Protein AF-A0A5S9N5U5-F1 (afdb_monomer_lite)

Sequence (125 aa):
MAEHVGEVGCPECGESCAVKADKRKFIYLDCACGIFKYQSKSGQEKIKARWRKEQPEKAGEFLGGGEVIPEKIAIEEPEPEHVKPEVKAPVIPKKPALEKAPKKASYFERSRQRRELRRVAKGAV

pLDDT: mean 71.88, std 16.84, range [36.94, 91.31]

Radius of gyration: 25.8 Å; chains: 1; bounding box: 43×44×86 Å

Structure (mmCIF, N/CA/C/O backbone):
data_AF-A0A5S9N5U5-F1
#
_entry.id   AF-A0A5S9N5U5-F1
#
loop_
_atom_site.group_PDB
_atom_site.id
_atom_site.type_symbol
_atom_site.label_atom_id
_atom_site.label_alt_id
_atom_site.label_comp_id
_atom_site.label_asym_id
_atom_site.label_entity_id
_atom_site.label_seq_id
_atom_site.pdbx_PDB_ins_code
_atom_site.Cartn_x
_atom_site.Cartn_y
_atom_site.Cartn_z
_atom_site.occupancy
_atom_site.B_iso_or_equiv
_atom_site.auth_seq_id
_atom_site.auth_comp_id
_atom_site.auth_asym_id
_atom_site.auth_atom_id
_atom_site.pdbx_PDB_model_num
ATOM 1 N N . MET A 1 1 ? 0.390 -16.192 0.306 1.00 59.22 1 MET A N 1
ATOM 2 C CA . MET A 1 1 ? -0.661 -16.120 1.340 1.00 59.22 1 MET A CA 1
ATOM 3 C C . MET A 1 1 ? -0.519 -14.768 2.006 1.00 59.22 1 MET A C 1
ATOM 5 O O . MET A 1 1 ? 0.609 -14.409 2.326 1.00 59.22 1 MET A O 1
ATOM 9 N N . ALA A 1 2 ? -1.602 -13.991 2.056 1.00 75.75 2 ALA A N 1
ATOM 10 C CA . ALA A 1 2 ? -1.620 -12.695 2.722 1.00 75.75 2 ALA A CA 1
ATOM 11 C C . ALA A 1 2 ? -1.968 -12.931 4.193 1.00 75.75 2 ALA A C 1
ATOM 13 O O . ALA A 1 2 ? -2.996 -13.542 4.482 1.00 75.75 2 ALA A O 1
ATOM 14 N N . GLU A 1 3 ? -1.084 -12.516 5.088 1.00 80.31 3 GLU A N 1
ATOM 15 C CA . GLU A 1 3 ? -1.219 -12.720 6.527 1.00 80.31 3 GLU A CA 1
ATOM 16 C C . GLU A 1 3 ? -1.976 -11.534 7.121 1.00 80.31 3 GLU A C 1
ATOM 18 O O . GLU A 1 3 ? -1.780 -10.388 6.703 1.00 80.31 3 GLU A O 1
ATOM 23 N N . HIS A 1 4 ? -2.895 -11.812 8.043 1.00 85.06 4 HIS A N 1
ATOM 24 C CA . HIS A 1 4 ? -3.614 -10.768 8.761 1.00 85.06 4 HIS A CA 1
ATOM 25 C C . HIS A 1 4 ? -2.642 -10.065 9.708 1.00 85.06 4 HIS A C 1
ATOM 27 O O . HIS A 1 4 ? -1.961 -10.721 10.490 1.00 85.06 4 HIS A O 1
ATOM 33 N N . VAL A 1 5 ? -2.557 -8.743 9.598 1.00 81.88 5 VAL A N 1
ATOM 34 C CA . VAL A 1 5 ? -1.595 -7.931 10.357 1.00 81.88 5 VAL A CA 1
ATOM 35 C C . VAL A 1 5 ? -2.295 -7.090 11.419 1.00 81.88 5 VAL A C 1
ATOM 37 O O . VAL A 1 5 ? -1.684 -6.743 12.421 1.00 81.88 5 VAL A O 1
ATOM 40 N N . GLY A 1 6 ? -3.568 -6.754 11.208 1.00 84.31 6 GLY A N 1
ATOM 41 C CA . GLY A 1 6 ? -4.360 -5.975 12.152 1.00 84.31 6 GLY A CA 1
ATOM 42 C C . GLY A 1 6 ? -5.607 -5.389 11.511 1.00 84.31 6 GLY A C 1
ATOM 43 O O . GLY A 1 6 ? -6.047 -5.841 10.457 1.00 84.31 6 GLY A O 1
ATOM 44 N N . GLU A 1 7 ? -6.165 -4.359 12.137 1.00 87.75 7 GLU A N 1
ATOM 45 C CA . GLU A 1 7 ? -7.415 -3.723 11.722 1.00 87.75 7 GLU A CA 1
ATOM 46 C C . GLU A 1 7 ? -7.234 -2.205 11.651 1.00 87.75 7 GLU A C 1
ATOM 48 O O . GLU A 1 7 ? -6.520 -1.616 12.462 1.00 87.75 7 GLU A O 1
ATOM 53 N N . VAL A 1 8 ? -7.858 -1.572 10.661 1.00 89.38 8 VAL A N 1
ATOM 54 C CA . VAL A 1 8 ? -7.817 -0.118 10.445 1.00 89.38 8 VAL A CA 1
ATOM 55 C C . VAL A 1 8 ? -9.180 0.344 9.939 1.00 89.38 8 VAL A C 1
ATOM 57 O O . VAL A 1 8 ? -9.868 -0.396 9.233 1.00 89.38 8 VAL A O 1
ATOM 60 N N . GLY A 1 9 ? -9.571 1.569 10.269 1.00 86.50 9 GLY A N 1
ATOM 61 C CA . GLY A 1 9 ? -10.819 2.154 9.802 1.00 86.50 9 GLY A CA 1
ATOM 62 C C . GLY A 1 9 ? -10.852 2.278 8.277 1.00 86.50 9 GLY A C 1
ATOM 63 O O . GLY A 1 9 ? -9.918 2.795 7.643 1.00 86.50 9 GLY A O 1
ATOM 64 N N . CYS A 1 10 ? -11.949 1.837 7.672 1.00 86.75 10 CYS A N 1
ATOM 65 C CA . CYS A 1 10 ? -12.199 1.995 6.251 1.00 86.75 10 CYS A CA 1
ATOM 66 C C . CYS A 1 10 ? -12.202 3.481 5.864 1.00 86.75 10 CYS A C 1
ATOM 68 O O . CYS A 1 10 ? -12.764 4.315 6.578 1.00 86.75 10 CYS A O 1
ATOM 70 N N . PRO A 1 11 ? -11.571 3.870 4.744 1.00 81.88 11 PRO A N 1
ATOM 71 C CA . PRO A 1 11 ? -11.677 5.235 4.232 1.00 81.88 11 PRO A CA 1
ATOM 72 C C . PRO A 1 11 ? -13.072 5.596 3.715 1.00 81.88 11 PRO A C 1
ATOM 74 O O . PRO A 1 11 ? -13.403 6.774 3.746 1.00 81.88 11 PRO A O 1
ATOM 77 N N . GLU A 1 12 ? -13.868 4.618 3.279 1.00 85.94 12 GLU A N 1
ATOM 78 C CA . GLU A 1 12 ? -15.194 4.862 2.697 1.00 85.94 12 GLU A CA 1
ATOM 79 C C . GLU A 1 12 ? -16.302 4.817 3.763 1.00 85.94 12 GLU A C 1
ATOM 81 O O . GLU A 1 12 ? -17.061 5.771 3.888 1.00 85.94 12 GLU A O 1
ATOM 86 N N . CYS A 1 13 ? -16.384 3.741 4.560 1.00 85.56 13 CYS A N 1
ATOM 87 C CA . CYS A 1 13 ? -17.457 3.558 5.554 1.00 85.56 13 CYS A CA 1
ATOM 88 C C . CYS A 1 13 ? -17.059 3.852 7.009 1.00 85.56 13 CYS A C 1
ATOM 90 O O . CYS A 1 13 ? -17.929 3.924 7.867 1.00 85.56 13 CYS A O 1
ATOM 92 N N . GLY A 1 14 ? -15.767 4.006 7.316 1.00 82.25 14 GLY A N 1
ATOM 93 C CA . GLY A 1 14 ? -15.284 4.236 8.685 1.00 82.25 14 GLY A CA 1
ATOM 94 C C . GLY A 1 14 ? -15.256 3.007 9.605 1.00 82.25 14 GLY A C 1
ATOM 95 O O . GLY A 1 14 ? -14.649 3.082 10.668 1.00 82.25 14 GLY A O 1
ATOM 96 N N . GLU A 1 15 ? -15.839 1.876 9.203 1.00 86.31 15 GLU A N 1
ATOM 97 C CA . GLU A 1 15 ? -15.834 0.631 9.987 1.00 86.31 15 GLU A CA 1
ATOM 98 C C . GLU A 1 15 ? -14.436 -0.003 10.062 1.00 86.31 15 GLU A C 1
ATOM 100 O O . GLU A 1 15 ? -13.596 0.204 9.182 1.00 86.31 15 GLU A O 1
ATOM 105 N N . SER A 1 16 ? -14.172 -0.792 11.106 1.00 87.75 16 SER A N 1
ATOM 106 C CA . SER A 1 16 ? -12.908 -1.514 11.271 1.00 87.75 16 SER A CA 1
ATOM 107 C C . SER A 1 16 ? -12.768 -2.608 10.214 1.00 87.75 16 SER A C 1
ATOM 109 O O . SER A 1 16 ? -13.558 -3.549 10.165 1.00 87.75 16 SER A O 1
ATOM 111 N N . CYS A 1 17 ? -11.742 -2.492 9.376 1.00 90.12 17 CYS A N 1
ATOM 112 C CA . CYS A 1 17 ? -11.492 -3.392 8.260 1.00 90.12 17 CYS A CA 1
ATOM 113 C C . CYS A 1 17 ? -10.125 -4.071 8.399 1.00 90.12 17 CYS A C 1
ATOM 115 O O . CYS A 1 17 ? -9.151 -3.488 8.886 1.00 90.12 17 CYS A O 1
ATOM 117 N N . ALA A 1 18 ? -10.056 -5.338 7.993 1.00 88.69 18 ALA A N 1
ATOM 118 C CA . ALA A 1 18 ? -8.900 -6.188 8.224 1.00 88.69 18 ALA A CA 1
ATOM 119 C C . ALA A 1 18 ? -7.764 -5.832 7.258 1.00 88.69 18 ALA A C 1
ATOM 121 O O . ALA A 1 18 ? -7.905 -5.885 6.035 1.00 88.69 18 ALA A O 1
ATOM 122 N N . VAL A 1 19 ? -6.598 -5.520 7.805 1.00 89.25 19 VAL A N 1
ATOM 123 C CA . VAL A 1 19 ? -5.370 -5.284 7.055 1.00 89.25 19 VAL A CA 1
ATOM 124 C C . VAL A 1 19 ? -4.650 -6.611 6.860 1.00 89.25 19 VAL A C 1
ATOM 126 O O . VAL A 1 19 ? -4.249 -7.273 7.818 1.00 89.25 19 VAL A O 1
ATOM 129 N N . LYS A 1 20 ? -4.448 -6.997 5.602 1.00 90.00 20 LYS A N 1
ATOM 130 C CA . LYS A 1 20 ? -3.673 -8.178 5.213 1.00 90.00 20 LYS A CA 1
ATOM 131 C C . LYS A 1 20 ? -2.406 -7.740 4.484 1.00 90.00 20 LYS A C 1
ATOM 133 O O . LYS A 1 20 ? -2.477 -6.947 3.543 1.00 90.00 20 LYS A O 1
ATOM 138 N N . ALA A 1 21 ? -1.246 -8.258 4.876 1.00 88.50 21 ALA A N 1
ATOM 139 C CA . ALA A 1 21 ? 0.009 -8.034 4.164 1.00 88.50 21 ALA A CA 1
ATOM 140 C C . ALA A 1 21 ? 0.433 -9.294 3.416 1.00 88.50 21 ALA A C 1
ATOM 142 O O . ALA A 1 21 ? 0.439 -10.402 3.941 1.00 88.50 21 ALA A O 1
ATOM 143 N N . ASP A 1 22 ? 0.808 -9.118 2.159 1.00 87.31 22 ASP A N 1
ATOM 144 C CA . ASP A 1 22 ? 1.391 -10.171 1.340 1.00 87.31 22 ASP A CA 1
ATOM 145 C C . ASP A 1 22 ? 2.914 -10.177 1.505 1.00 87.31 22 ASP A C 1
ATOM 147 O O . ASP A 1 22 ? 3.549 -9.123 1.617 1.00 87.31 22 ASP A O 1
ATOM 151 N N . LYS A 1 23 ? 3.517 -11.365 1.422 1.00 77.94 23 LYS A N 1
ATOM 152 C CA . LYS A 1 23 ? 4.972 -11.583 1.381 1.00 77.94 23 LYS A CA 1
ATOM 153 C C . LYS A 1 23 ? 5.665 -10.735 0.305 1.00 77.94 23 LYS A C 1
ATOM 155 O O . LYS A 1 23 ? 6.827 -10.366 0.454 1.00 77.94 23 LYS A O 1
ATOM 160 N N . ARG A 1 24 ? 4.945 -10.361 -0.762 1.00 79.50 24 ARG A N 1
ATOM 161 C CA . ARG A 1 24 ? 5.409 -9.439 -1.820 1.00 79.50 24 ARG A CA 1
ATOM 162 C C . ARG A 1 24 ? 5.346 -7.949 -1.441 1.00 79.50 24 ARG A C 1
ATOM 164 O O . ARG A 1 24 ? 5.494 -7.097 -2.314 1.00 79.50 24 ARG A O 1
ATOM 171 N N . LYS A 1 25 ? 5.156 -7.628 -0.156 1.00 79.25 25 LYS A N 1
ATOM 172 C CA . LYS A 1 25 ? 5.058 -6.267 0.401 1.00 79.25 25 LYS A CA 1
ATOM 173 C C . LYS A 1 25 ? 3.861 -5.470 -0.122 1.00 79.25 25 LYS A C 1
ATOM 175 O O . LYS A 1 25 ? 3.932 -4.249 -0.196 1.00 79.25 25 LYS A O 1
ATOM 180 N N . PHE A 1 26 ? 2.768 -6.131 -0.498 1.00 88.00 26 PHE A N 1
ATOM 181 C CA . PHE A 1 26 ? 1.506 -5.451 -0.802 1.00 88.00 26 PHE A CA 1
ATOM 182 C C . PHE A 1 26 ? 0.601 -5.460 0.420 1.00 88.00 26 PHE A C 1
ATOM 184 O O . PHE A 1 26 ? 0.570 -6.450 1.146 1.00 88.00 26 PHE A O 1
ATOM 191 N N . ILE A 1 27 ? -0.133 -4.368 0.627 1.00 89.50 27 ILE A N 1
ATOM 192 C CA . ILE A 1 27 ? -1.109 -4.254 1.711 1.00 89.50 27 ILE A CA 1
ATOM 193 C C . ILE A 1 27 ? -2.502 -4.264 1.102 1.00 89.50 27 ILE A C 1
ATOM 195 O O . ILE A 1 27 ? -2.764 -3.558 0.125 1.00 89.50 27 ILE A O 1
ATOM 199 N N . TYR A 1 28 ? -3.375 -5.063 1.689 1.00 91.31 28 TYR A N 1
ATOM 200 C CA . TYR A 1 28 ? -4.774 -5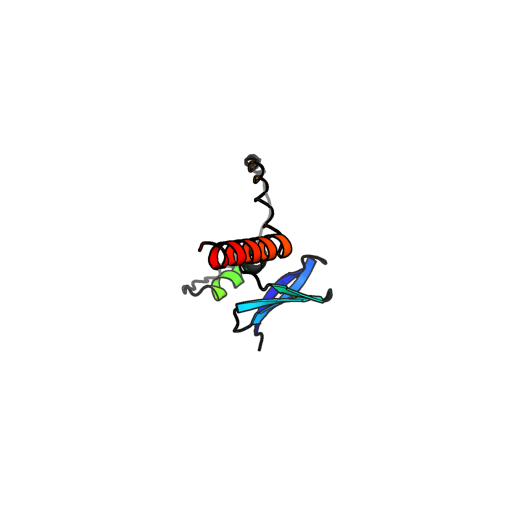.184 1.332 1.00 91.31 28 TYR A CA 1
ATOM 201 C C . TYR A 1 28 ? -5.609 -4.756 2.531 1.00 91.31 28 TYR A C 1
ATOM 203 O O . TYR A 1 28 ? -5.317 -5.157 3.655 1.00 91.31 28 TYR A O 1
ATOM 211 N N . LEU A 1 29 ? -6.626 -3.944 2.281 1.00 91.00 29 LEU A N 1
ATOM 212 C CA . LEU A 1 29 ? -7.691 -3.673 3.231 1.00 91.00 29 LEU A CA 1
ATOM 213 C C . LEU A 1 29 ? -8.899 -4.493 2.798 1.00 91.00 29 LEU A C 1
ATOM 215 O O . LEU A 1 29 ? -9.399 -4.289 1.693 1.00 91.00 29 LEU A O 1
ATOM 219 N N . ASP A 1 30 ? -9.325 -5.421 3.639 1.00 90.81 30 ASP A N 1
ATOM 220 C CA . ASP A 1 30 ? -10.498 -6.253 3.416 1.00 90.81 30 ASP A CA 1
ATOM 221 C C . ASP A 1 30 ? -11.652 -5.714 4.258 1.00 90.81 30 ASP A C 1
ATOM 223 O O . ASP A 1 30 ? -11.552 -5.630 5.484 1.00 90.81 30 ASP A O 1
ATOM 227 N N . CYS A 1 31 ? -12.699 -5.261 3.582 1.00 88.94 31 CYS A N 1
ATOM 228 C CA . CYS A 1 31 ? -13.766 -4.470 4.165 1.00 88.94 31 CYS A CA 1
ATOM 229 C C . CYS A 1 31 ? -15.106 -4.860 3.547 1.00 88.94 31 CYS A C 1
ATOM 231 O O . CYS A 1 31 ? -15.142 -5.311 2.402 1.00 88.94 31 CYS A O 1
ATOM 233 N N . ALA A 1 32 ? -16.217 -4.616 4.246 1.00 88.06 32 ALA A N 1
ATOM 234 C CA . ALA A 1 32 ? -17.553 -4.891 3.706 1.00 88.06 32 ALA A CA 1
ATOM 235 C C . ALA A 1 32 ? -17.822 -4.133 2.389 1.00 88.06 32 ALA A C 1
ATOM 237 O O . ALA A 1 32 ? -18.483 -4.650 1.492 1.00 88.06 32 ALA A O 1
ATOM 238 N N . CYS A 1 33 ? -17.240 -2.938 2.232 1.00 86.25 33 CYS A N 1
ATOM 239 C CA . CYS A 1 33 ? -17.311 -2.147 0.998 1.00 86.25 33 CYS A CA 1
ATOM 240 C C . CYS A 1 33 ? -16.508 -2.740 -0.173 1.00 86.25 33 CYS A C 1
ATOM 242 O O . CYS A 1 33 ? -16.699 -2.325 -1.315 1.00 86.25 33 CYS A O 1
ATOM 244 N N . GLY A 1 34 ? -15.580 -3.660 0.097 1.00 88.44 34 GLY A N 1
ATOM 245 C CA . GLY A 1 34 ? -14.705 -4.272 -0.894 1.00 88.44 34 GLY A CA 1
ATOM 246 C C . GLY A 1 34 ? -13.244 -4.364 -0.453 1.00 88.44 34 GLY A C 1
ATOM 247 O O . GLY A 1 34 ? -12.855 -3.960 0.644 1.00 88.44 34 GLY A O 1
ATOM 248 N N . ILE A 1 35 ? -12.418 -4.897 -1.356 1.00 90.06 35 ILE A N 1
ATOM 249 C CA . ILE A 1 35 ? -10.992 -5.129 -1.117 1.00 90.06 35 ILE A CA 1
ATOM 250 C C . ILE A 1 35 ? -10.169 -4.013 -1.765 1.00 90.06 35 ILE A C 1
ATOM 252 O O . ILE A 1 35 ? -10.082 -3.917 -2.992 1.00 90.06 35 ILE A O 1
ATOM 256 N N . PHE A 1 36 ? -9.488 -3.211 -0.948 1.00 89.19 36 PHE A N 1
ATOM 257 C CA . PHE A 1 36 ? -8.596 -2.155 -1.426 1.00 89.19 36 PHE A CA 1
ATOM 258 C C . PHE A 1 36 ? -7.153 -2.642 -1.437 1.00 89.19 36 PHE A C 1
ATOM 260 O O . PHE A 1 36 ? -6.613 -3.075 -0.421 1.00 89.19 36 PHE A O 1
ATOM 267 N N . LYS A 1 37 ? -6.494 -2.540 -2.592 1.00 90.88 37 LYS A 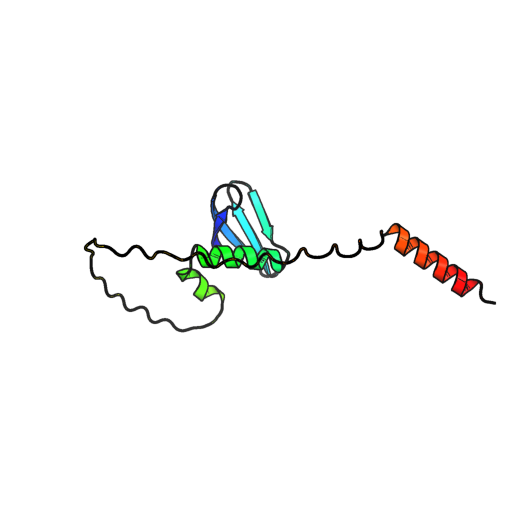N 1
ATOM 268 C CA . LYS A 1 37 ? -5.109 -2.988 -2.774 1.00 90.88 37 LYS A CA 1
ATOM 269 C C . LYS A 1 37 ? -4.149 -1.806 -2.876 1.00 90.88 37 LYS A C 1
ATOM 271 O O . LYS A 1 37 ? -4.167 -1.059 -3.854 1.00 90.88 37 LYS A O 1
ATOM 276 N N . TYR A 1 38 ? -3.217 -1.706 -1.934 1.00 90.00 38 TYR A N 1
ATOM 277 C CA . TYR A 1 38 ? -2.180 -0.674 -1.900 1.00 90.00 38 TYR A CA 1
ATOM 278 C C . TYR A 1 38 ? -0.851 -1.218 -2.436 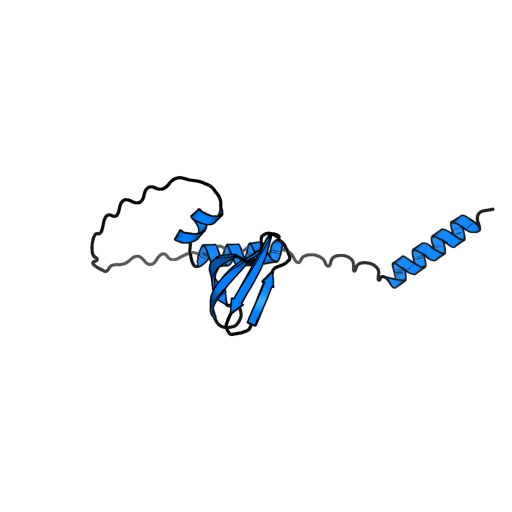1.00 90.00 38 TYR A C 1
ATOM 280 O O . TYR A 1 38 ? -0.047 -1.827 -1.724 1.00 90.00 38 TYR A O 1
ATOM 288 N N . GLN A 1 39 ? -0.615 -0.989 -3.731 1.00 90.38 39 GLN A N 1
ATOM 289 C CA . GLN A 1 39 ? 0.596 -1.455 -4.421 1.00 90.38 39 GLN A CA 1
ATOM 290 C C . GLN A 1 39 ? 1.775 -0.481 -4.322 1.00 90.38 39 GLN A C 1
ATOM 292 O O . GLN A 1 39 ? 2.927 -0.903 -4.334 1.00 90.38 39 GLN A O 1
ATOM 297 N N . SER A 1 40 ? 1.502 0.823 -4.257 1.00 89.94 40 SER A N 1
ATOM 298 C CA . SER A 1 40 ? 2.539 1.855 -4.238 1.00 89.94 40 SER A CA 1
ATOM 299 C C . SER A 1 40 ? 3.085 2.076 -2.828 1.00 89.94 40 SER A C 1
ATOM 301 O O . SER A 1 40 ? 2.338 2.030 -1.851 1.00 89.94 40 SER A O 1
ATOM 303 N N . LYS A 1 41 ? 4.382 2.405 -2.722 1.00 87.06 41 LYS A N 1
ATOM 304 C CA . LYS A 1 41 ? 5.016 2.757 -1.437 1.00 87.06 41 LYS A CA 1
ATOM 305 C C . LYS A 1 41 ? 4.268 3.887 -0.722 1.00 87.06 41 LYS A C 1
ATOM 307 O O . LYS A 1 41 ? 3.956 3.759 0.452 1.00 87.06 41 LYS A O 1
ATOM 312 N N . SER A 1 42 ? 3.884 4.935 -1.452 1.00 88.06 42 SER A N 1
ATOM 313 C CA . SER A 1 42 ? 3.152 6.074 -0.888 1.00 88.06 42 SER A CA 1
ATOM 314 C C . SER A 1 42 ? 1.752 5.708 -0.385 1.00 88.06 42 SER A C 1
ATOM 316 O O . SER A 1 42 ? 1.305 6.245 0.626 1.00 88.06 42 SER A O 1
ATOM 318 N N . GLY A 1 43 ? 1.046 4.791 -1.057 1.00 86.56 43 GLY A N 1
ATOM 319 C CA . GLY A 1 43 ? -0.243 4.280 -0.582 1.00 86.56 43 GLY A CA 1
ATOM 320 C C . GLY A 1 43 ? -0.091 3.458 0.698 1.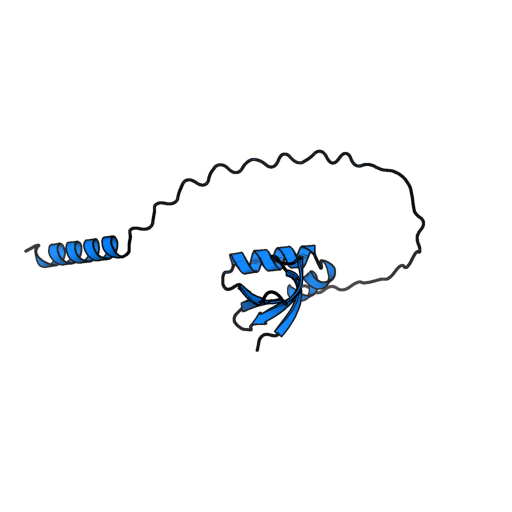00 86.56 43 GLY A C 1
ATOM 321 O O . GLY A 1 43 ? -0.868 3.614 1.636 1.00 86.56 43 GLY A O 1
ATOM 322 N N . GLN A 1 44 ? 0.961 2.643 0.764 1.00 86.94 44 GLN A N 1
ATOM 323 C CA . GLN A 1 44 ? 1.279 1.834 1.939 1.00 86.94 44 GLN A CA 1
ATOM 324 C C . GLN A 1 44 ? 1.713 2.679 3.140 1.00 86.94 44 GLN A C 1
ATOM 326 O O . GLN A 1 44 ? 1.358 2.367 4.271 1.00 86.94 44 GLN A O 1
ATOM 331 N N . GLU A 1 45 ? 2.458 3.760 2.932 1.00 87.75 45 GLU A N 1
ATOM 332 C CA . GLU A 1 45 ? 2.822 4.664 4.027 1.00 87.75 45 GLU A CA 1
ATOM 333 C C . GLU A 1 45 ? 1.599 5.375 4.604 1.00 87.75 45 GLU A C 1
ATOM 335 O O . GLU A 1 45 ? 1.496 5.511 5.820 1.00 87.75 45 GLU A O 1
ATOM 340 N N . LYS A 1 46 ? 0.629 5.755 3.763 1.00 87.00 46 LYS A N 1
ATOM 341 C CA . LYS A 1 46 ? -0.625 6.365 4.225 1.00 87.00 46 LYS A CA 1
ATOM 342 C C . LYS A 1 46 ? -1.456 5.411 5.081 1.00 87.00 46 LYS A C 1
ATOM 344 O O . LYS A 1 46 ? -1.900 5.815 6.152 1.00 87.00 46 LYS A O 1
ATOM 349 N N . ILE A 1 47 ? -1.642 4.161 4.639 1.00 87.31 47 ILE A N 1
ATOM 350 C CA . ILE A 1 47 ? -2.423 3.179 5.410 1.00 87.31 47 ILE A CA 1
ATOM 351 C C . ILE A 1 47 ? -1.714 2.839 6.728 1.00 87.31 47 ILE A C 1
ATOM 353 O O . ILE A 1 47 ? -2.352 2.817 7.774 1.00 87.31 47 ILE A O 1
ATOM 357 N N . LYS A 1 48 ? -0.380 2.701 6.713 1.00 84.19 48 LYS A N 1
ATOM 358 C CA . LYS A 1 48 ? 0.419 2.498 7.931 1.00 84.19 48 LYS A CA 1
ATOM 359 C C . LYS A 1 48 ? 0.337 3.691 8.878 1.00 84.19 48 LYS A C 1
ATOM 361 O O . LYS A 1 48 ? 0.203 3.497 10.077 1.00 84.19 48 LYS A O 1
ATOM 366 N N . ALA A 1 49 ? 0.405 4.918 8.367 1.00 86.38 49 ALA A N 1
ATOM 367 C CA . ALA 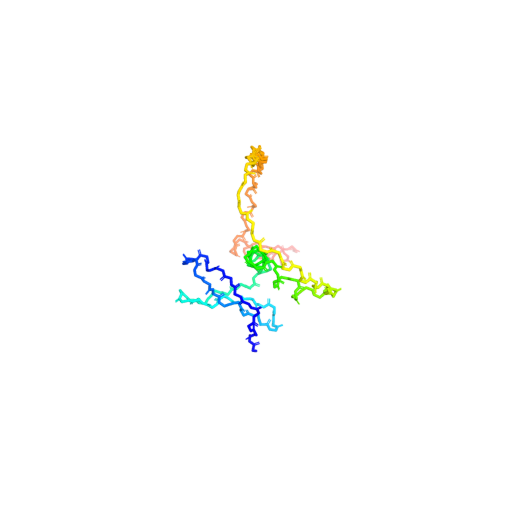A 1 49 ? 0.283 6.120 9.186 1.00 86.38 49 ALA A CA 1
ATOM 368 C C . ALA A 1 49 ? -1.106 6.243 9.826 1.00 86.38 49 ALA A C 1
ATOM 370 O O . ALA A 1 49 ? -1.199 6.665 10.974 1.00 86.38 49 ALA A O 1
ATOM 371 N N . ARG A 1 50 ? -2.173 5.864 9.110 1.00 83.81 50 ARG A N 1
ATOM 372 C CA . ARG A 1 50 ? -3.526 5.804 9.679 1.00 83.81 50 ARG A CA 1
ATOM 373 C C . ARG A 1 50 ? -3.621 4.733 10.758 1.00 83.81 50 ARG A C 1
ATOM 375 O O . ARG A 1 50 ? -4.043 5.034 11.865 1.00 83.81 50 ARG A O 1
ATOM 382 N N . TRP A 1 51 ? -3.133 3.535 10.464 1.00 82.94 51 TRP A N 1
ATOM 383 C CA . TRP A 1 51 ? -3.147 2.433 11.415 1.00 82.94 51 TRP A CA 1
ATOM 384 C C . TRP A 1 51 ? -2.375 2.760 12.701 1.00 82.94 51 TRP A C 1
ATOM 386 O O . TRP A 1 51 ? -2.885 2.530 13.789 1.00 82.94 51 TRP A O 1
ATOM 396 N N . ARG A 1 52 ? -1.217 3.426 12.607 1.00 82.81 52 ARG A N 1
ATOM 397 C CA . ARG A 1 52 ? -0.471 3.918 13.783 1.00 82.81 52 ARG A CA 1
ATOM 398 C C . ARG A 1 52 ? -1.246 4.907 14.652 1.00 82.81 52 ARG A C 1
ATOM 400 O O . ARG A 1 52 ? -0.976 4.985 15.842 1.00 82.81 52 ARG A O 1
ATOM 407 N N . LYS A 1 53 ? -2.150 5.694 14.063 1.00 80.31 53 LYS A N 1
ATOM 408 C CA . LYS A 1 53 ? -2.996 6.631 14.815 1.00 80.31 53 LYS A CA 1
ATOM 409 C C . LYS A 1 53 ? -4.145 5.916 15.517 1.00 80.31 53 LYS A C 1
ATOM 411 O O . LYS A 1 53 ? -4.504 6.311 16.615 1.00 80.31 53 LYS A O 1
ATOM 416 N N . GLU A 1 54 ? -4.719 4.906 14.872 1.00 76.12 54 GLU A N 1
ATOM 417 C CA . GLU A 1 54 ? -5.877 4.170 15.392 1.00 76.12 54 GLU A CA 1
ATOM 418 C C . GLU A 1 54 ? -5.469 3.077 16.391 1.00 76.12 54 GLU A C 1
ATOM 420 O O . GLU A 1 54 ? -6.232 2.761 17.296 1.00 76.12 54 GLU A O 1
ATOM 425 N N . GLN A 1 55 ? -4.264 2.516 16.261 1.00 68.31 55 GLN A N 1
ATOM 426 C CA . GLN A 1 55 ? -3.737 1.476 17.147 1.00 68.31 55 GLN A CA 1
ATOM 427 C C . GLN A 1 55 ? -2.255 1.737 17.473 1.00 68.31 55 GLN A C 1
ATOM 429 O O . GLN A 1 55 ? -1.373 1.048 16.946 1.00 68.31 55 GLN A O 1
ATOM 434 N N . PRO A 1 56 ? -1.947 2.728 18.333 1.00 61.84 56 PRO A N 1
ATOM 435 C CA . PRO A 1 56 ? -0.568 3.029 18.720 1.00 61.84 56 PRO A CA 1
ATOM 436 C C . PRO A 1 56 ? 0.108 1.855 19.446 1.00 61.84 56 PRO A C 1
ATOM 438 O O . PRO A 1 56 ? 1.306 1.649 19.276 1.00 61.84 56 PRO A O 1
ATOM 441 N N . GLU A 1 57 ? -0.656 1.035 20.176 1.00 59.75 57 GLU A N 1
ATOM 442 C CA . GLU A 1 57 ? -0.126 -0.099 20.948 1.00 59.75 57 GLU A CA 1
ATOM 443 C C . GLU A 1 57 ? 0.315 -1.279 20.065 1.00 59.75 57 GLU A C 1
ATOM 445 O O . GLU A 1 57 ? 1.348 -1.890 20.317 1.00 59.75 57 GLU A O 1
ATOM 450 N N . LYS A 1 58 ? -0.395 -1.558 18.961 1.00 58.19 58 LYS A N 1
ATOM 451 C CA . LYS A 1 58 ? -0.033 -2.628 18.004 1.00 58.19 58 LYS A CA 1
ATOM 452 C C . LYS A 1 58 ? 0.980 -2.181 16.944 1.00 58.19 58 LYS A C 1
ATOM 454 O O . LYS A 1 58 ? 1.513 -2.997 16.193 1.00 58.19 58 LYS A O 1
ATOM 459 N N . ALA A 1 59 ? 1.273 -0.883 16.870 1.00 51.66 59 ALA A N 1
ATOM 460 C CA . ALA A 1 59 ? 2.207 -0.322 15.899 1.00 51.66 59 ALA A CA 1
ATOM 461 C C . ALA A 1 59 ? 3.682 -0.658 16.183 1.00 51.66 59 ALA A C 1
ATOM 463 O O . ALA A 1 59 ? 4.485 -0.667 15.244 1.00 51.66 59 ALA A O 1
ATOM 464 N N . GLY A 1 60 ? 4.038 -0.912 17.448 1.00 51.09 60 GLY A N 1
ATOM 465 C CA . GLY A 1 60 ? 5.402 -1.268 17.855 1.00 51.09 60 GLY A CA 1
ATOM 466 C C . GLY A 1 60 ? 5.831 -2.655 17.370 1.00 51.09 60 GLY A C 1
ATOM 467 O O . GLY A 1 60 ? 6.971 -2.843 16.946 1.00 51.09 60 GLY A O 1
ATOM 468 N N . GLU A 1 61 ? 4.895 -3.604 17.319 1.00 54.16 61 GLU A N 1
ATOM 469 C CA . GLU A 1 61 ? 5.184 -5.016 17.037 1.00 54.16 61 GLU A CA 1
ATOM 470 C C . GLU A 1 61 ? 5.575 -5.275 15.568 1.00 54.16 61 GLU A C 1
ATOM 472 O O . GLU A 1 61 ? 6.296 -6.218 15.254 1.00 54.16 61 GLU A O 1
ATOM 477 N N . PHE A 1 62 ? 5.187 -4.384 14.648 1.00 58.19 62 PHE A N 1
ATOM 478 C CA . PHE A 1 62 ? 5.465 -4.537 13.215 1.00 58.19 62 PHE A CA 1
ATOM 479 C C . PHE A 1 62 ? 6.822 -3.955 12.756 1.00 58.19 62 PHE A C 1
ATOM 481 O O . PHE A 1 62 ? 7.211 -4.162 11.604 1.00 58.19 62 PHE A O 1
ATOM 488 N N . LEU A 1 63 ? 7.554 -3.206 13.596 1.00 53.84 63 LEU A N 1
ATOM 489 C CA . LEU A 1 63 ? 8.783 -2.505 13.175 1.00 53.84 63 LEU A CA 1
ATOM 490 C C . LEU A 1 63 ? 10.113 -3.112 13.645 1.00 53.84 63 LEU A C 1
ATOM 492 O O . LEU A 1 63 ? 11.149 -2.642 13.182 1.00 53.84 63 LEU A O 1
ATOM 496 N N . GLY A 1 64 ? 10.118 -4.160 14.472 1.00 49.72 64 GLY A N 1
ATOM 497 C CA . GLY A 1 64 ? 11.368 -4.816 14.869 1.00 49.72 64 GLY A CA 1
ATOM 498 C C . GLY A 1 64 ? 12.276 -3.918 15.713 1.00 49.72 64 GLY A C 1
ATOM 499 O O . GLY A 1 64 ? 13.395 -3.604 15.319 1.00 49.72 64 GLY A O 1
ATOM 500 N N . GLY A 1 65 ? 11.788 -3.528 16.886 1.00 39.91 65 GLY A N 1
ATOM 501 C CA . GLY A 1 65 ? 12.598 -2.981 17.969 1.00 39.91 65 GLY A CA 1
ATOM 502 C C . GLY A 1 65 ? 12.033 -3.509 19.276 1.00 39.91 65 GLY A C 1
ATOM 503 O O . GLY A 1 65 ? 10.999 -3.030 19.729 1.00 39.91 65 GLY A O 1
ATOM 504 N N . GLY A 1 66 ? 12.654 -4.552 19.824 1.00 46.78 66 GLY A N 1
ATOM 505 C CA . GLY A 1 66 ? 12.349 -4.992 21.176 1.00 46.78 66 GLY A CA 1
ATOM 506 C C . GLY A 1 66 ? 12.719 -3.892 22.164 1.00 46.78 66 GLY A C 1
ATOM 507 O O . GLY A 1 66 ? 13.826 -3.378 22.112 1.00 46.78 66 GLY A O 1
ATOM 508 N N . GLU A 1 67 ? 11.777 -3.512 23.016 1.00 36.94 67 GLU A N 1
ATOM 509 C CA . GLU A 1 67 ? 11.879 -3.738 24.456 1.00 36.94 67 GLU A CA 1
ATOM 510 C C . GLU A 1 67 ? 10.504 -3.497 25.079 1.00 36.94 67 GLU A C 1
ATOM 512 O O . GLU A 1 67 ? 9.849 -2.475 24.887 1.00 36.94 67 GLU A O 1
ATOM 517 N N . VAL A 1 68 ? 10.052 -4.537 25.762 1.00 47.94 68 VAL A N 1
ATOM 518 C CA . VAL A 1 68 ? 8.804 -4.651 26.498 1.00 47.94 68 VAL A CA 1
ATOM 519 C C . VAL A 1 68 ? 9.142 -4.295 27.939 1.00 47.94 68 VAL A C 1
ATOM 521 O O . VAL A 1 68 ? 9.929 -5.012 28.546 1.00 47.94 68 VAL A O 1
ATOM 524 N N . ILE A 1 69 ? 8.530 -3.253 28.503 1.00 47.25 69 ILE A N 1
ATOM 525 C CA . ILE A 1 69 ? 8.267 -3.212 29.949 1.00 47.25 69 ILE A CA 1
ATOM 526 C C . ILE A 1 69 ? 6.842 -2.679 30.165 1.00 47.25 69 ILE A C 1
ATOM 528 O O . ILE A 1 69 ? 6.620 -1.471 30.116 1.00 47.25 69 ILE A O 1
ATOM 532 N N . PRO A 1 70 ? 5.857 -3.567 30.381 1.00 62.12 70 PRO A N 1
ATOM 533 C CA . PRO A 1 70 ? 4.550 -3.240 30.893 1.00 62.12 70 PRO A CA 1
ATOM 534 C C . PRO A 1 70 ? 4.555 -3.570 32.388 1.00 62.12 70 PRO A C 1
ATOM 536 O O . PRO A 1 70 ? 4.502 -4.739 32.763 1.00 62.12 70 PRO A O 1
ATOM 539 N N . GLU A 1 71 ? 4.568 -2.561 33.252 1.00 46.38 71 GLU A N 1
ATOM 540 C CA . GLU A 1 71 ? 4.030 -2.740 34.600 1.00 46.38 71 GLU A CA 1
ATOM 541 C C . GLU A 1 71 ? 2.720 -1.971 34.711 1.00 46.38 71 GLU A C 1
ATOM 543 O O . GLU A 1 71 ? 2.657 -0.745 34.658 1.00 46.38 71 GLU A O 1
ATOM 548 N N . LYS A 1 72 ? 1.648 -2.758 34.820 1.00 53.00 72 LYS A N 1
ATOM 549 C CA . LYS A 1 72 ? 0.328 -2.330 35.257 1.00 53.00 72 LYS A CA 1
ATOM 550 C C . LYS A 1 72 ? 0.463 -1.661 36.623 1.00 53.00 72 LYS A C 1
ATOM 552 O O . LYS A 1 72 ? 0.760 -2.338 37.601 1.00 53.00 72 LYS A O 1
ATOM 557 N N . ILE A 1 73 ? 0.114 -0.387 36.712 1.00 41.38 73 ILE A N 1
ATOM 558 C CA . ILE A 1 73 ? -0.429 0.170 37.948 1.00 41.38 73 ILE A CA 1
ATOM 559 C C . ILE A 1 73 ? -1.864 0.571 37.621 1.00 41.38 73 ILE A C 1
ATOM 561 O O . ILE A 1 73 ? -2.124 1.577 36.969 1.00 41.38 73 ILE A O 1
ATOM 565 N N . ALA A 1 74 ? -2.783 -0.316 38.001 1.00 50.06 74 ALA A N 1
ATOM 566 C CA . ALA A 1 74 ? -4.201 -0.026 38.078 1.00 50.06 74 ALA A CA 1
ATOM 567 C C . ALA A 1 74 ? -4.410 0.963 39.227 1.00 50.06 74 ALA A C 1
ATOM 569 O O . ALA A 1 74 ? -4.149 0.619 40.378 1.00 50.06 74 ALA A O 1
ATOM 570 N N . ILE A 1 75 ? -4.858 2.176 38.919 1.00 48.94 75 ILE A N 1
ATOM 571 C CA . ILE A 1 75 ? -5.502 3.052 39.896 1.00 48.94 75 ILE A CA 1
ATOM 572 C C . ILE A 1 75 ? -6.772 3.562 39.215 1.00 48.94 75 ILE A C 1
ATOM 574 O O . ILE A 1 75 ? -6.710 4.163 38.143 1.00 48.94 75 ILE A O 1
ATOM 578 N N . GLU A 1 76 ? -7.904 3.195 39.813 1.00 51.56 76 GLU A N 1
ATOM 579 C CA . GLU A 1 76 ? -9.258 3.652 39.502 1.00 51.56 76 GLU A CA 1
ATOM 580 C C . GLU A 1 76 ? -9.362 5.187 39.480 1.00 51.56 76 GLU A C 1
ATOM 582 O O . GLU A 1 76 ? -8.630 5.889 40.178 1.00 51.56 76 GLU A O 1
ATOM 587 N N . GLU A 1 77 ? -10.301 5.683 38.669 1.00 53.44 77 GLU A N 1
ATOM 588 C CA . GLU A 1 77 ? -10.725 7.086 38.553 1.00 53.44 77 GLU A CA 1
ATOM 589 C C . GLU A 1 77 ? -11.000 7.750 39.917 1.00 53.44 77 GLU A C 1
ATOM 591 O O . GLU A 1 77 ? -11.457 7.104 40.863 1.00 53.44 77 GLU A O 1
ATOM 596 N N . PRO A 1 78 ? -10.794 9.073 40.010 1.00 45.75 78 PRO A N 1
ATOM 597 C CA . PRO A 1 78 ? -11.966 9.927 39.808 1.00 45.75 78 PRO A CA 1
ATOM 598 C C . PRO A 1 78 ? -11.714 11.108 38.848 1.00 45.75 78 PRO A C 1
ATOM 600 O O . PRO A 1 78 ? -10.717 11.823 38.943 1.00 45.75 78 P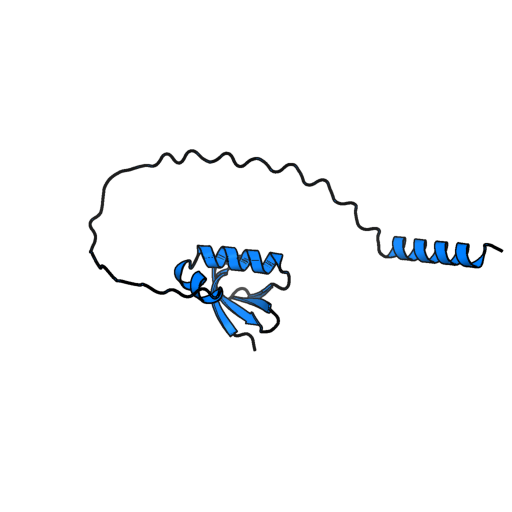RO A O 1
ATOM 603 N N . GLU A 1 79 ? -12.670 11.339 37.941 1.00 47.03 79 GLU A N 1
ATOM 604 C CA . GLU A 1 79 ? -12.999 12.668 37.396 1.00 47.03 79 GLU A CA 1
ATOM 605 C C . GLU A 1 79 ? -13.214 13.696 38.536 1.00 47.03 79 GLU A C 1
ATOM 607 O O . GLU A 1 79 ? -13.457 13.298 39.677 1.00 47.03 79 GLU A O 1
ATOM 612 N N . PRO A 1 80 ? -13.356 15.009 38.274 1.00 62.22 80 PRO A N 1
ATOM 613 C CA . PRO A 1 80 ? -12.862 15.857 37.183 1.00 62.22 80 PRO A CA 1
ATOM 614 C C . PRO A 1 80 ? -12.189 17.135 37.748 1.00 62.22 80 PRO A C 1
ATOM 616 O O . PRO A 1 80 ? -12.474 17.525 38.868 1.00 62.22 80 PRO A O 1
ATOM 619 N N . GLU A 1 81 ? -11.360 17.850 36.977 1.00 44.00 81 GLU A N 1
ATOM 620 C CA . GLU A 1 81 ? -11.377 19.329 36.924 1.00 44.00 81 GLU A CA 1
ATOM 621 C C . GLU A 1 81 ? -10.283 19.898 36.003 1.00 44.00 81 GLU A C 1
ATOM 623 O O . GLU A 1 81 ? -9.083 19.777 36.219 1.00 44.00 81 GLU A O 1
ATOM 628 N N . HIS A 1 82 ? -10.759 20.608 34.981 1.00 53.38 82 HIS A N 1
ATOM 629 C CA . HIS A 1 82 ? -10.282 21.944 34.640 1.00 53.38 82 HIS A CA 1
ATOM 630 C C . HIS A 1 82 ? -8.806 22.132 34.256 1.00 53.38 82 HIS A C 1
ATOM 632 O O . HIS A 1 82 ? -8.041 22.719 35.006 1.00 53.38 82 HIS A O 1
ATOM 638 N N . VAL A 1 83 ? -8.475 21.897 32.984 1.00 45.25 83 VAL A N 1
ATOM 639 C CA . VAL A 1 83 ? -7.705 22.897 32.222 1.00 45.25 83 VAL A CA 1
ATOM 640 C C . VAL A 1 83 ? -8.175 22.849 30.770 1.00 45.25 83 VAL A C 1
ATOM 642 O O . VAL A 1 83 ? -7.982 21.853 30.084 1.00 45.25 83 VAL A O 1
ATOM 645 N N . LYS A 1 84 ? -8.786 23.929 30.274 1.00 52.00 84 LYS A N 1
ATOM 646 C CA . LYS A 1 84 ? -8.793 24.216 28.834 1.00 52.00 84 LYS A CA 1
ATOM 647 C C . LYS A 1 84 ? -7.350 24.541 28.437 1.00 52.00 84 LYS A C 1
ATOM 649 O O . LYS A 1 84 ? -6.886 25.611 28.831 1.00 52.00 84 LYS A O 1
ATOM 654 N N . PRO A 1 85 ? -6.631 23.744 27.632 1.00 45.38 85 PRO A N 1
ATOM 655 C CA . PRO A 1 85 ? -5.580 24.340 26.840 1.00 45.38 85 PRO A CA 1
ATOM 656 C C . PRO A 1 85 ? -6.271 25.078 25.690 1.00 45.38 85 PRO A C 1
ATOM 658 O O . PRO A 1 85 ? -6.858 24.465 24.798 1.00 45.38 85 PRO A O 1
ATOM 661 N N . GLU A 1 86 ? -6.213 26.410 25.700 1.00 51.34 86 GLU A N 1
ATOM 662 C CA . GLU A 1 86 ? -6.262 27.174 24.456 1.00 51.34 86 GLU A CA 1
ATOM 663 C C . GLU A 1 86 ? -5.107 26.681 23.577 1.00 51.34 86 GLU A C 1
ATOM 665 O O . GLU A 1 86 ? -3.970 27.151 23.657 1.00 51.34 86 GLU A O 1
ATOM 670 N N . VAL A 1 87 ? -5.383 25.675 22.750 1.00 45.91 87 VAL A N 1
ATOM 671 C CA . VAL A 1 87 ? -4.453 25.233 21.723 1.00 45.91 87 VAL A CA 1
ATOM 672 C C . VAL A 1 87 ? -4.466 26.321 20.661 1.00 45.91 87 VAL A C 1
ATOM 674 O O . VAL A 1 87 ? -5.309 26.334 19.764 1.00 45.91 87 VAL A O 1
ATOM 677 N N . LYS A 1 88 ? -3.527 27.266 20.779 1.00 49.28 88 LYS A N 1
ATOM 678 C CA . LYS A 1 88 ? -3.113 28.119 19.664 1.00 49.28 88 LYS A CA 1
ATOM 679 C C . LYS A 1 88 ? -2.881 27.206 18.467 1.00 49.28 88 LYS A C 1
ATOM 681 O O . LYS A 1 88 ? -1.946 26.407 18.461 1.00 49.28 88 LYS A O 1
ATOM 686 N N . ALA A 1 89 ? -3.763 27.311 17.479 1.00 51.94 89 ALA A N 1
ATOM 687 C CA . ALA A 1 89 ? -3.633 26.600 16.225 1.00 51.94 89 ALA A CA 1
ATOM 688 C C . ALA A 1 89 ? -2.237 26.893 15.644 1.00 51.94 89 ALA A C 1
ATOM 690 O O . ALA A 1 89 ? -1.924 28.064 15.403 1.00 51.94 89 ALA A O 1
ATOM 691 N N . PRO A 1 90 ? -1.377 25.885 15.419 1.00 50.78 90 PRO A N 1
ATOM 692 C CA . PRO A 1 90 ? -0.179 26.109 14.636 1.00 50.78 90 PRO A CA 1
ATOM 693 C C . PRO A 1 90 ? -0.639 26.483 13.228 1.00 50.78 90 PRO A C 1
ATOM 695 O O . PRO A 1 90 ? -1.296 25.701 12.539 1.00 50.78 90 PRO A O 1
ATOM 698 N N . VAL A 1 91 ? -0.330 27.716 12.830 1.00 55.47 91 VAL A N 1
ATOM 699 C CA . VAL A 1 91 ? -0.514 28.226 11.474 1.00 55.47 91 VAL A CA 1
ATOM 700 C C . VAL A 1 91 ? 0.203 27.262 10.538 1.00 55.47 91 VAL A C 1
ATOM 702 O O . VAL A 1 91 ? 1.428 27.252 10.463 1.00 55.47 91 VAL A O 1
ATOM 705 N N . ILE A 1 92 ? -0.563 26.410 9.861 1.00 62.31 92 ILE A N 1
ATOM 706 C CA . ILE A 1 92 ? -0.053 25.524 8.821 1.00 62.31 92 ILE A CA 1
ATOM 707 C C . ILE A 1 92 ? 0.461 26.446 7.710 1.00 62.31 92 ILE A C 1
ATOM 709 O O . ILE A 1 92 ? -0.353 27.142 7.092 1.00 62.31 92 ILE A O 1
ATOM 713 N N . PRO A 1 93 ? 1.776 26.493 7.425 1.00 57.66 93 PRO A N 1
ATOM 714 C CA . PRO A 1 93 ? 2.256 27.236 6.276 1.00 57.66 93 PRO A CA 1
ATOM 715 C C . PRO A 1 93 ? 1.631 26.610 5.028 1.00 57.66 93 PRO A C 1
ATOM 717 O O . PRO A 1 93 ? 1.817 25.422 4.742 1.00 57.66 93 PRO A O 1
ATOM 720 N N . LYS A 1 94 ? 0.839 27.409 4.302 1.00 56.53 94 LYS A N 1
ATOM 721 C CA . LYS A 1 94 ? 0.332 27.060 2.974 1.00 56.53 94 LYS A CA 1
ATOM 722 C C . LYS A 1 94 ? 1.531 26.645 2.126 1.00 56.53 94 LYS A C 1
ATOM 724 O O . LYS A 1 94 ? 2.366 27.479 1.786 1.00 56.53 94 LYS A O 1
ATOM 729 N N . LYS A 1 95 ? 1.624 25.352 1.803 1.00 60.22 95 LYS A N 1
ATOM 730 C CA . LYS A 1 95 ? 2.577 24.857 0.807 1.00 60.22 95 LYS A CA 1
ATOM 731 C C . LYS A 1 95 ? 2.401 25.685 -0.471 1.00 60.22 95 LYS A C 1
ATOM 733 O O . LYS A 1 95 ? 1.260 25.806 -0.928 1.00 60.22 95 LYS A O 1
ATOM 738 N N . PRO A 1 96 ? 3.477 26.239 -1.051 1.00 52.16 96 PRO A N 1
ATOM 739 C CA . PRO A 1 96 ? 3.389 26.867 -2.357 1.00 52.16 96 PRO A CA 1
ATOM 740 C C . PRO A 1 96 ? 2.914 25.829 -3.375 1.00 52.16 96 PRO A C 1
ATOM 742 O O . PRO A 1 96 ? 3.262 24.646 -3.297 1.00 52.16 96 PRO A O 1
ATOM 745 N N . ALA A 1 97 ? 2.048 26.285 -4.279 1.00 56.78 97 ALA A N 1
ATOM 746 C CA . ALA A 1 97 ? 1.482 25.488 -5.349 1.00 56.78 97 ALA A CA 1
ATOM 747 C C . ALA A 1 97 ? 2.612 24.776 -6.094 1.00 56.78 97 ALA A C 1
ATOM 749 O O . ALA A 1 97 ? 3.491 25.417 -6.661 1.00 56.78 97 ALA A O 1
ATOM 750 N N . LEU A 1 98 ? 2.586 23.444 -6.049 1.00 55.03 98 LEU A N 1
ATOM 751 C CA . LEU A 1 98 ? 3.481 22.601 -6.817 1.00 55.03 98 LEU A CA 1
ATOM 752 C C . LEU A 1 98 ? 3.270 22.965 -8.291 1.00 55.03 98 LEU A C 1
ATOM 754 O O . LEU A 1 98 ? 2.215 22.671 -8.863 1.00 55.03 98 LEU A O 1
ATOM 758 N N . GLU A 1 99 ? 4.235 23.673 -8.869 1.00 60.62 99 GLU A N 1
ATOM 759 C CA . GLU A 1 99 ? 4.218 24.036 -10.275 1.00 60.62 99 GLU A CA 1
ATOM 760 C C . GLU A 1 99 ? 4.007 22.771 -11.103 1.00 60.62 99 GLU A C 1
ATOM 762 O O . GLU A 1 99 ? 4.607 21.717 -10.866 1.00 60.62 99 GLU A O 1
ATOM 767 N N . LYS A 1 100 ? 3.048 22.864 -12.025 1.00 58.94 100 LYS A N 1
ATOM 768 C CA . LYS A 1 100 ? 2.589 21.764 -12.867 1.00 58.94 100 LYS A CA 1
ATOM 769 C C . LYS A 1 100 ? 3.801 21.126 -13.539 1.00 58.94 100 LYS A C 1
ATOM 771 O O . LYS A 1 100 ? 4.393 21.716 -14.438 1.00 58.94 100 LYS A O 1
ATOM 776 N N . ALA A 1 101 ? 4.138 19.909 -13.115 1.00 60.50 101 ALA A N 1
ATOM 777 C CA . ALA A 1 101 ? 5.162 19.108 -13.765 1.00 60.50 101 ALA A CA 1
ATOM 778 C C . ALA A 1 101 ? 4.895 19.069 -15.284 1.00 60.50 101 ALA A C 1
ATOM 780 O O . ALA A 1 101 ? 3.732 18.916 -15.686 1.00 60.50 101 ALA A O 1
ATOM 781 N N . PRO A 1 102 ? 5.931 19.197 -16.135 1.00 61.69 102 PRO A N 1
ATOM 782 C CA . PRO A 1 102 ? 5.749 19.182 -17.577 1.00 61.69 102 PRO A CA 1
ATOM 783 C C . PRO A 1 102 ? 5.054 17.879 -17.963 1.00 61.69 102 PRO A C 1
ATOM 785 O O . PRO A 1 102 ? 5.502 16.783 -17.601 1.00 61.69 102 PRO A O 1
ATOM 788 N N . LYS A 1 103 ? 3.912 18.002 -18.652 1.00 67.00 103 LYS A N 1
ATOM 789 C CA . LYS A 1 103 ? 3.157 16.857 -19.163 1.00 67.00 103 LYS A CA 1
ATOM 790 C C . LYS A 1 103 ? 4.145 15.992 -19.935 1.00 67.00 103 LYS A C 1
ATOM 792 O O . LYS A 1 103 ? 4.741 16.445 -20.908 1.00 67.00 103 LYS A O 1
ATOM 797 N N . LYS A 1 104 ? 4.368 14.767 -19.453 1.00 67.75 104 LYS A N 1
ATOM 798 C CA . LYS A 1 104 ? 5.223 13.790 -20.129 1.00 67.75 104 LYS A CA 1
ATOM 799 C C . LYS A 1 104 ? 4.757 13.731 -21.584 1.00 67.75 104 LYS A C 1
ATOM 801 O O . LYS A 1 104 ? 3.593 13.407 -21.802 1.00 67.75 104 LYS A O 1
ATOM 806 N N . ALA A 1 105 ? 5.654 14.051 -22.525 1.00 68.38 105 ALA A N 1
ATOM 807 C CA . ALA A 1 105 ? 5.385 13.949 -23.958 1.00 68.38 105 ALA A CA 1
ATOM 808 C C . ALA A 1 105 ? 4.652 12.638 -24.231 1.00 68.38 105 ALA A C 1
ATOM 810 O O . ALA A 1 105 ? 5.080 11.576 -23.737 1.00 68.38 105 ALA A O 1
ATOM 811 N N . SER A 1 106 ? 3.529 12.747 -24.936 1.00 82.50 106 SER A N 1
ATOM 812 C CA . SER A 1 106 ? 2.644 11.624 -25.209 1.00 82.50 106 SER A CA 1
ATOM 813 C C . SER A 1 106 ? 3.441 10.497 -25.868 1.00 82.50 106 SER A C 1
ATOM 815 O O . SER A 1 106 ? 4.458 10.723 -26.532 1.00 82.50 106 SER A O 1
ATOM 817 N N . TYR A 1 107 ? 2.997 9.253 -25.685 1.00 79.75 107 TYR A N 1
ATOM 818 C CA . TYR A 1 107 ? 3.633 8.095 -26.324 1.00 79.75 107 TYR A CA 1
ATOM 819 C C . TYR A 1 107 ? 3.842 8.318 -27.837 1.00 79.75 107 TYR A C 1
ATOM 821 O O . TYR A 1 107 ? 4.870 7.933 -28.396 1.00 79.75 107 TYR A O 1
ATOM 829 N N . PHE A 1 108 ? 2.902 9.023 -28.471 1.00 78.31 108 PHE A N 1
ATOM 830 C CA . PHE A 1 108 ? 2.937 9.359 -29.887 1.00 78.31 108 PHE A CA 1
ATOM 831 C C . PHE A 1 108 ? 4.065 10.338 -30.251 1.00 78.31 108 PHE A C 1
ATOM 833 O O . PHE A 1 108 ? 4.806 10.087 -31.201 1.00 78.31 108 PHE A O 1
ATOM 840 N N . GLU A 1 109 ? 4.274 11.396 -29.463 1.00 83.00 109 GLU A N 1
ATOM 841 C CA . GLU A 1 109 ? 5.375 12.351 -29.671 1.00 83.00 109 GLU A CA 1
ATOM 842 C C . GLU A 1 109 ? 6.746 11.687 -29.507 1.00 83.00 109 GLU A C 1
ATOM 844 O O . GLU A 1 109 ? 7.630 11.877 -30.345 1.00 83.00 109 GLU A O 1
ATOM 849 N N . ARG A 1 110 ? 6.909 10.823 -28.494 1.00 84.94 110 ARG A N 1
ATOM 850 C CA . ARG A 1 110 ? 8.157 10.055 -28.307 1.00 84.94 110 ARG A CA 1
ATOM 851 C C . ARG A 1 110 ? 8.422 9.099 -29.469 1.00 84.94 110 ARG A C 1
ATOM 853 O O . ARG A 1 110 ? 9.570 8.911 -29.872 1.00 84.94 110 ARG A O 1
ATOM 860 N N . SER A 1 111 ? 7.369 8.478 -30.001 1.00 85.56 111 SER A N 1
ATOM 861 C CA . SER A 1 111 ? 7.460 7.580 -31.156 1.00 85.56 111 SER A CA 1
ATOM 862 C C . SER A 1 111 ? 7.863 8.336 -32.429 1.00 85.56 111 SER A C 1
ATOM 864 O O . SER A 1 111 ? 8.756 7.889 -33.157 1.00 85.56 111 SER A O 1
ATOM 866 N N . ARG A 1 112 ? 7.284 9.522 -32.661 1.00 89.25 112 ARG A N 1
ATOM 867 C CA . ARG A 1 112 ? 7.646 10.401 -33.782 1.00 89.25 112 ARG A CA 1
ATOM 868 C C . ARG A 1 112 ? 9.100 10.871 -33.699 1.00 89.25 112 ARG A C 1
ATOM 870 O O . ARG A 1 112 ? 9.833 10.666 -34.664 1.00 89.25 112 ARG A O 1
ATOM 877 N N . GLN A 1 113 ? 9.543 11.373 -32.543 1.00 88.81 113 GLN A N 1
ATOM 878 C CA . GLN A 1 113 ? 10.938 11.785 -32.331 1.00 88.81 113 GLN A CA 1
ATOM 879 C C . GLN A 1 113 ? 11.928 10.643 -32.606 1.00 88.81 113 GLN A C 1
ATOM 881 O O . GLN A 1 113 ? 12.949 10.846 -33.259 1.00 88.81 113 GLN A O 1
ATOM 886 N N . ARG A 1 114 ? 11.617 9.407 -32.188 1.00 89.75 114 ARG A N 1
ATOM 887 C CA . ARG A 1 114 ? 12.468 8.242 -32.497 1.00 89.75 114 ARG A CA 1
ATOM 888 C C . ARG A 1 114 ? 12.533 7.928 -33.991 1.00 89.75 114 ARG A C 1
ATOM 890 O O . ARG A 1 114 ? 13.582 7.496 -34.467 1.00 89.75 114 ARG A O 1
ATOM 897 N N . ARG A 1 115 ? 11.435 8.100 -34.733 1.00 88.00 115 ARG A N 1
ATOM 898 C CA . ARG A 1 115 ? 11.432 7.907 -36.193 1.00 88.00 115 ARG A CA 1
ATOM 899 C C . ARG A 1 115 ? 12.233 8.992 -36.904 1.00 88.00 115 ARG A C 1
ATOM 901 O O . ARG A 1 115 ? 12.986 8.656 -37.810 1.00 88.00 115 ARG A O 1
ATOM 908 N N . GLU A 1 116 ? 12.101 10.247 -36.484 1.00 88.44 116 GLU A N 1
ATOM 909 C CA . GLU A 1 116 ? 12.876 11.366 -37.032 1.00 88.44 116 GLU A CA 1
ATOM 910 C C . GLU A 1 116 ? 14.375 11.178 -36.771 1.00 88.44 116 GLU A C 1
ATOM 912 O O . GLU A 1 116 ? 15.151 11.203 -37.721 1.00 88.44 116 GLU A O 1
ATOM 917 N N . LEU A 1 117 ? 14.777 10.826 -35.545 1.00 89.88 117 LEU A N 1
ATOM 918 C CA . LEU A 1 117 ? 16.176 10.506 -35.227 1.00 89.88 117 LEU A CA 1
ATOM 919 C C . LEU A 1 117 ? 16.725 9.353 -36.078 1.00 89.88 117 LEU A C 1
ATOM 921 O O . LEU A 1 117 ? 17.850 9.424 -36.562 1.00 89.88 117 LEU A O 1
ATOM 925 N N . ARG A 1 118 ? 15.929 8.302 -36.313 1.00 88.56 118 ARG A N 1
ATOM 926 C CA . ARG A 1 118 ? 16.325 7.195 -37.199 1.00 88.56 118 ARG A CA 1
ATOM 927 C C . ARG A 1 118 ? 16.431 7.610 -38.665 1.00 88.56 118 ARG A C 1
ATOM 929 O O . ARG A 1 118 ? 17.233 7.020 -39.377 1.00 88.56 118 ARG A O 1
ATOM 936 N N . ARG A 1 119 ? 15.617 8.564 -39.127 1.00 85.38 119 ARG A N 1
ATOM 937 C CA . ARG A 1 119 ? 15.711 9.106 -40.491 1.00 85.38 119 ARG A CA 1
ATOM 938 C C . ARG A 1 119 ? 16.969 9.946 -40.653 1.00 85.38 119 ARG A C 1
ATOM 940 O O . ARG A 1 119 ? 17.698 9.713 -41.604 1.00 85.38 119 ARG A O 1
ATOM 947 N N . VAL A 1 120 ? 17.259 10.832 -39.700 1.00 85.12 120 VAL A N 1
ATOM 948 C CA . VAL A 1 120 ? 18.497 11.628 -39.696 1.00 85.12 120 VAL A CA 1
ATOM 949 C C . VAL A 1 120 ? 19.721 10.711 -39.653 1.00 85.12 120 VAL A C 1
ATOM 951 O O . VAL A 1 120 ? 20.602 10.833 -40.492 1.00 85.12 120 VAL A O 1
ATOM 954 N N . ALA A 1 121 ? 19.729 9.711 -38.768 1.00 80.75 121 ALA A N 1
ATOM 955 C CA . ALA A 1 121 ? 20.831 8.752 -38.669 1.00 80.75 121 ALA A CA 1
ATOM 956 C C . ALA A 1 121 ? 21.025 7.880 -39.926 1.00 80.75 121 ALA A C 1
ATOM 958 O O . ALA A 1 121 ? 22.100 7.324 -40.113 1.00 80.75 121 ALA A O 1
ATOM 959 N N . LYS A 1 122 ? 19.996 7.726 -40.772 1.00 80.44 122 LYS A N 1
ATOM 960 C CA . LYS A 1 122 ? 20.068 6.959 -42.029 1.00 80.44 122 LYS A CA 1
ATOM 961 C C . LYS A 1 122 ? 20.257 7.825 -43.278 1.00 80.44 122 LYS A C 1
ATOM 963 O O . LYS A 1 122 ? 20.510 7.265 -44.335 1.00 80.44 122 LYS A O 1
ATOM 968 N N . GLY A 1 123 ? 20.082 9.141 -43.169 1.00 66.00 123 GLY A N 1
ATOM 969 C CA . GLY A 1 123 ? 20.128 10.091 -44.284 1.00 66.00 123 GLY A CA 1
ATOM 970 C C . GLY A 1 123 ? 21.220 11.154 -44.157 1.00 66.00 123 GLY A C 1
ATOM 971 O O . GLY A 1 123 ? 21.211 12.103 -44.927 1.00 66.00 123 GLY A O 1
ATOM 972 N N . ALA A 1 124 ? 22.127 11.024 -43.187 1.00 56.25 124 ALA A N 1
ATOM 973 C CA . ALA A 1 124 ? 23.367 11.790 -43.124 1.00 56.25 124 ALA A CA 1
ATOM 974 C C . ALA A 1 124 ? 24.493 10.988 -43.801 1.00 56.25 124 ALA A C 1
ATOM 976 O O . ALA A 1 124 ? 25.375 10.456 -43.127 1.00 56.25 124 ALA A O 1
ATOM 977 N N . VAL A 1 125 ? 24.390 10.851 -45.124 1.00 49.81 125 VAL A N 1
ATOM 978 C CA . VAL A 1 125 ? 25.491 10.574 -46.062 1.00 49.81 125 VAL A CA 1
ATOM 979 C C . VAL A 1 125 ? 25.253 11.459 -47.272 1.00 49.81 125 VAL A C 1
ATOM 981 O O . VAL A 1 125 ? 24.105 11.428 -47.772 1.00 49.81 125 VAL A O 1
#

Organism: NCBI:txid1470434

Secondary structure (DSSP, 8-state):
-EEEEEEEE-TTT-SEEEEEEETTS-EEEEETTEEEEE-SHHHHHHHHHHHHHH-TTTTTTTS-------------------------------PPP---PPPP--HHHHHHHHHHHHHHHHH--

Foldseek 3Di:
DWAFLAWFQDPPPRDTWTWTADPVGWIWTHDPVGIDIDPDPVSVVVRLVRCCVVCVPSNVVPPDDDDDDDDDDDDDDDDDDDDDPPPPPDPDPDDPPPPDDPDDPDPVRVVVVVVVVVCCVVPPD